Protein AF-G6C3U2-F1 (afdb_monomer_lite)

Sequence (73 aa):
MNELSEITFPETLEYIGASAFYKNAFETITFPKALTKIAMYAFRKNNIHKVQVAKSVDLHAAAFETFTTVERV

Foldseek 3Di:
DEADQDDDDDLQDAEQDALCQAQYAHQADDDHPNHQEQDACSNENYNHQEYEDEPNHHYDPRNYDPNHHYHHD

pLDDT: mean 95.24, std 6.14, range [54.31, 98.56]

Radius of gyration: 10.99 Å; chains: 1; bounding box: 25×23×30 Å

Secondary structure (DSSP, 8-state):
----------TT--EE-TTTT-S---S-----TT--EE-TTTTTTS---EEEE-TT-EE-TTSS-TT-EEEE-

Structure (mmCIF, N/CA/C/O backbone):
data_AF-G6C3U2-F1
#
_entry.id   AF-G6C3U2-F1
#
loop_
_atom_site.group_PDB
_atom_site.id
_atom_site.type_symbol
_atom_site.label_atom_id
_atom_site.label_alt_id
_atom_site.label_comp_id
_atom_site.label_asym_id
_atom_site.label_entity_id
_atom_site.label_seq_id
_atom_site.pdbx_PDB_ins_code
_atom_site.Cartn_x
_atom_site.Cartn_y
_atom_site.Cartn_z
_atom_site.occupancy
_atom_site.B_iso_or_equiv
_atom_site.auth_seq_id
_atom_site.auth_comp_id
_atom_site.auth_asym_id
_atom_site.auth_atom_id
_atom_site.pdbx_PDB_model_num
ATOM 1 N N . MET A 1 1 ? -0.520 6.831 -17.849 1.00 54.31 1 MET A N 1
ATOM 2 C CA . MET A 1 1 ? 0.550 6.919 -16.836 1.00 54.31 1 MET A CA 1
ATOM 3 C C . MET A 1 1 ? 0.201 8.162 -16.080 1.00 54.31 1 MET A C 1
ATOM 5 O O . MET A 1 1 ? 0.043 9.184 -16.733 1.00 54.31 1 MET A O 1
ATOM 9 N N . ASN A 1 2 ? -0.088 8.026 -14.797 1.00 67.81 2 ASN A N 1
ATOM 10 C CA . ASN A 1 2 ? -0.538 9.158 -14.010 1.00 67.81 2 ASN A CA 1
ATOM 11 C C . ASN A 1 2 ? 0.683 9.636 -13.224 1.00 67.81 2 ASN A C 1
ATOM 13 O O . ASN A 1 2 ? 1.459 8.821 -12.741 1.00 67.81 2 ASN A O 1
ATOM 17 N N . GLU A 1 3 ? 0.925 10.938 -13.191 1.00 86.06 3 GLU A N 1
ATOM 18 C CA . GLU A 1 3 ? 2.112 11.526 -12.554 1.00 86.06 3 GLU A CA 1
ATOM 19 C C . GLU A 1 3 ? 1.772 12.018 -11.143 1.00 86.06 3 GLU A C 1
ATOM 21 O O . GLU A 1 3 ? 2.293 13.027 -10.681 1.00 86.06 3 GLU A O 1
ATOM 26 N N . LEU A 1 4 ? 0.858 11.323 -10.453 1.00 91.00 4 LEU A N 1
ATOM 27 C CA . LEU A 1 4 ? 0.507 11.681 -9.083 1.00 91.00 4 LEU A CA 1
ATOM 28 C C . LEU A 1 4 ? 1.685 11.354 -8.165 1.00 91.00 4 LEU A C 1
ATOM 30 O O . LEU A 1 4 ? 2.138 10.208 -8.110 1.00 91.00 4 LEU A O 1
ATOM 34 N N . SER A 1 5 ? 2.159 12.371 -7.458 1.00 92.50 5 SER A N 1
ATOM 35 C CA . SER A 1 5 ? 3.229 12.292 -6.462 1.00 92.50 5 SER A CA 1
ATOM 36 C C . SER A 1 5 ? 2.708 12.437 -5.032 1.00 92.50 5 SER A C 1
ATOM 38 O O . SER A 1 5 ? 3.359 11.977 -4.097 1.00 92.50 5 SER A O 1
ATOM 40 N N . GLU A 1 6 ? 1.520 13.023 -4.857 1.00 93.00 6 GLU A N 1
ATOM 41 C CA . GLU A 1 6 ? 0.901 13.284 -3.560 1.00 93.00 6 GLU A CA 1
ATOM 42 C C . GLU A 1 6 ? -0.603 12.995 -3.567 1.00 93.00 6 GLU A C 1
ATOM 44 O O . GLU A 1 6 ? -1.293 13.129 -4.581 1.00 93.00 6 GLU A O 1
ATOM 49 N N . ILE A 1 7 ? -1.106 12.538 -2.425 1.00 93.69 7 ILE A N 1
ATOM 50 C CA . ILE A 1 7 ? -2.529 12.326 -2.195 1.00 93.69 7 ILE A CA 1
ATOM 51 C C . ILE A 1 7 ? -2.822 12.492 -0.710 1.00 93.69 7 ILE A C 1
ATOM 53 O O . ILE A 1 7 ? -2.084 12.001 0.141 1.00 93.69 7 ILE A O 1
ATOM 57 N N . THR A 1 8 ? -3.922 13.172 -0.405 1.00 94.56 8 THR A N 1
ATOM 58 C CA . THR A 1 8 ? -4.493 13.201 0.941 1.00 94.56 8 THR A CA 1
ATOM 59 C C . THR A 1 8 ? -5.769 12.377 0.924 1.00 94.56 8 THR A C 1
ATOM 61 O O . THR A 1 8 ? -6.689 12.671 0.160 1.00 94.56 8 THR A O 1
ATOM 64 N N . PHE A 1 9 ? -5.823 11.329 1.741 1.00 95.25 9 PHE A N 1
ATOM 65 C CA . PHE A 1 9 ? -7.028 10.520 1.877 1.00 95.25 9 PHE A CA 1
ATOM 66 C C . PHE A 1 9 ? -7.989 11.125 2.899 1.00 95.25 9 PHE A C 1
ATOM 68 O O . PHE A 1 9 ? -7.542 11.689 3.898 1.00 95.25 9 PHE A O 1
ATOM 75 N N . PRO A 1 10 ? -9.308 10.978 2.696 1.00 95.94 10 PRO A N 1
ATOM 76 C CA . PRO A 1 10 ? -10.267 11.320 3.731 1.00 95.94 10 PRO A CA 1
ATOM 77 C C . PRO A 1 10 ? -10.152 10.341 4.907 1.00 95.94 10 PRO A C 1
ATOM 79 O O . PRO A 1 10 ? -9.900 9.150 4.717 1.00 95.94 10 PRO A O 1
ATOM 82 N N . GLU A 1 11 ? -10.417 10.828 6.120 1.00 95.06 11 GLU A N 1
ATOM 83 C CA . GLU A 1 11 ? -10.398 10.014 7.349 1.00 95.06 11 GLU A CA 1
ATOM 84 C C . GLU A 1 11 ? -11.395 8.844 7.317 1.00 95.06 11 GLU A C 1
ATOM 86 O O . GLU A 1 11 ? -11.227 7.873 8.047 1.00 95.06 11 GLU A O 1
ATOM 91 N N . THR A 1 12 ? -12.416 8.921 6.457 1.00 96.81 12 THR A N 1
ATOM 92 C CA . THR A 1 12 ? -13.453 7.896 6.266 1.00 96.81 12 THR A CA 1
ATOM 93 C C . THR A 1 12 ? -13.109 6.860 5.193 1.00 96.81 12 THR A C 1
ATOM 95 O O . THR A 1 12 ? -13.949 6.025 4.865 1.00 96.81 12 THR A O 1
ATOM 98 N N . LEU A 1 13 ? -11.916 6.905 4.587 1.00 97.50 13 LEU A N 1
ATOM 99 C CA . LEU A 1 13 ? -11.537 5.929 3.567 1.00 97.50 13 LEU A CA 1
ATOM 100 C C . LEU A 1 13 ? -11.286 4.557 4.199 1.00 97.50 13 LEU A C 1
ATOM 102 O O . LEU A 1 13 ? -10.297 4.352 4.896 1.00 97.50 13 LEU A O 1
ATOM 106 N N . GLU A 1 14 ? -12.143 3.601 3.863 1.00 97.62 14 GLU A N 1
ATOM 107 C CA . GLU A 1 14 ? -12.056 2.235 4.385 1.00 97.62 14 GLU A CA 1
ATOM 108 C C . GLU A 1 14 ? -11.367 1.258 3.426 1.00 97.62 14 GLU A C 1
ATOM 110 O O . GLU A 1 14 ? -10.790 0.263 3.870 1.00 97.62 14 GLU A O 1
ATOM 115 N N . TYR A 1 15 ? -11.404 1.525 2.117 1.00 97.88 15 TYR A N 1
ATOM 116 C CA . TYR A 1 15 ? -10.985 0.565 1.096 1.00 97.88 15 TYR A CA 1
ATOM 117 C C . TYR A 1 15 ? -10.223 1.210 -0.060 1.00 97.88 15 TYR A C 1
ATOM 119 O O . TYR A 1 15 ? -10.709 2.141 -0.702 1.00 97.88 15 TYR A O 1
ATOM 127 N N . ILE A 1 16 ? -9.056 0.643 -0.381 1.00 98.06 16 ILE A N 1
ATOM 128 C CA . ILE A 1 16 ? -8.289 0.963 -1.587 1.00 98.06 16 ILE A CA 1
ATOM 129 C C . ILE A 1 16 ? -8.375 -0.218 -2.556 1.00 98.06 16 ILE A C 1
ATOM 131 O O . ILE A 1 16 ? -7.858 -1.309 -2.296 1.00 98.06 16 ILE A O 1
ATOM 135 N N . GLY A 1 17 ? -9.049 0.026 -3.681 1.00 98.19 17 GLY A N 1
ATOM 136 C CA . GLY A 1 17 ? -9.350 -0.970 -4.702 1.00 98.19 17 GLY A CA 1
ATOM 137 C C . GLY A 1 17 ? -8.140 -1.477 -5.484 1.00 98.19 17 GLY A C 1
ATOM 138 O O . GLY A 1 17 ? -7.041 -0.918 -5.438 1.00 98.19 17 GLY A O 1
ATOM 139 N N . ALA A 1 18 ? -8.360 -2.566 -6.223 1.00 98.00 18 ALA A N 1
ATOM 140 C CA . ALA A 1 18 ? -7.313 -3.175 -7.030 1.00 98.00 18 ALA A CA 1
ATOM 141 C C . ALA A 1 18 ? -6.824 -2.185 -8.095 1.00 98.00 18 ALA A C 1
ATOM 143 O O . ALA A 1 18 ? -7.630 -1.571 -8.792 1.00 98.00 18 ALA A O 1
ATOM 144 N N . SER A 1 19 ? -5.506 -2.025 -8.206 1.00 96.69 19 SER A N 1
ATOM 145 C CA . SER A 1 19 ? -4.856 -1.087 -9.134 1.00 96.69 19 SER A CA 1
ATOM 146 C C . SER A 1 19 ? -5.269 0.393 -9.009 1.00 96.69 19 SER A C 1
ATOM 148 O O . SER A 1 19 ? -4.983 1.161 -9.926 1.00 96.69 19 SER A O 1
ATOM 150 N N . ALA A 1 20 ? -5.898 0.822 -7.904 1.00 96.38 20 ALA A N 1
ATOM 151 C CA . ALA A 1 20 ? -6.437 2.183 -7.750 1.00 96.38 20 ALA A CA 1
ATOM 152 C C . ALA A 1 20 ? -5.402 3.298 -8.002 1.00 96.38 20 ALA A C 1
ATOM 154 O O . ALA A 1 20 ? -5.713 4.311 -8.622 1.00 96.38 20 ALA A O 1
ATOM 155 N N . PHE A 1 21 ? -4.159 3.076 -7.577 1.00 96.25 21 PHE A N 1
ATOM 156 C CA . PHE A 1 21 ? -3.017 3.974 -7.751 1.00 96.25 21 PHE A CA 1
ATOM 157 C C . PHE A 1 21 ? -1.871 3.293 -8.508 1.00 96.25 21 PHE A C 1
ATOM 159 O O . PHE A 1 21 ? -0.696 3.629 -8.331 1.00 96.25 21 PHE A O 1
ATOM 166 N N . TYR A 1 22 ? -2.201 2.344 -9.387 1.00 95.69 22 TYR A N 1
ATOM 167 C CA . TYR A 1 22 ? -1.219 1.643 -10.205 1.00 95.69 22 TYR A CA 1
ATOM 168 C C . TYR A 1 22 ? -0.493 2.597 -11.159 1.00 95.69 22 TYR A C 1
ATOM 170 O O . TYR A 1 22 ? -1.130 3.366 -11.880 1.00 95.69 22 TYR A O 1
ATOM 178 N N . LYS A 1 23 ? 0.838 2.478 -11.231 1.00 95.75 23 LYS A N 1
ATOM 179 C CA . LYS A 1 23 ? 1.698 3.240 -12.152 1.00 95.75 23 LYS A CA 1
ATOM 180 C C . LYS A 1 23 ? 1.583 4.764 -11.957 1.00 95.75 23 LYS A C 1
ATOM 182 O O . LYS A 1 23 ? 1.200 5.478 -12.892 1.00 95.75 23 LYS A O 1
ATOM 187 N N . ASN A 1 24 ? 1.934 5.209 -10.746 1.00 96.00 24 ASN A N 1
ATOM 188 C CA . ASN A 1 24 ? 2.076 6.615 -10.346 1.00 96.00 24 ASN A CA 1
ATOM 189 C C . ASN A 1 24 ? 3.521 6.930 -9.896 1.00 96.00 24 ASN A C 1
ATOM 191 O O . ASN A 1 24 ? 4.420 6.106 -10.073 1.00 96.00 24 ASN A O 1
ATOM 195 N N . ALA A 1 25 ? 3.750 8.128 -9.353 1.00 95.75 25 ALA A N 1
ATOM 196 C CA . ALA A 1 25 ? 5.050 8.616 -8.899 1.00 95.75 25 ALA A CA 1
ATOM 197 C C . ALA A 1 25 ? 5.115 8.808 -7.369 1.00 95.75 25 ALA A C 1
ATOM 199 O O . ALA A 1 25 ? 5.916 9.603 -6.885 1.00 95.75 25 ALA A O 1
ATOM 200 N N . PHE A 1 26 ? 4.289 8.092 -6.594 1.00 96.44 26 PHE A N 1
ATOM 201 C CA . PHE A 1 26 ? 4.306 8.197 -5.133 1.00 96.44 26 PHE A CA 1
ATOM 202 C C . PHE A 1 26 ? 5.633 7.683 -4.564 1.00 96.44 26 PHE A C 1
ATOM 204 O O . PHE A 1 26 ? 6.030 6.549 -4.839 1.00 96.44 26 PHE A O 1
ATOM 211 N N . GLU A 1 27 ? 6.281 8.492 -3.731 1.00 95.81 27 GLU A N 1
ATOM 212 C CA . GLU A 1 27 ? 7.463 8.103 -2.944 1.00 95.81 27 GLU A CA 1
ATOM 213 C C . GLU A 1 27 ? 7.105 7.825 -1.482 1.00 95.81 27 GLU A C 1
ATOM 215 O O . GLU A 1 27 ? 7.697 6.969 -0.822 1.00 95.81 27 GLU A O 1
ATOM 220 N N . THR A 1 28 ? 6.093 8.531 -0.981 1.00 94.31 28 THR A N 1
ATOM 221 C CA . THR A 1 28 ? 5.575 8.391 0.376 1.00 94.31 28 THR A CA 1
ATOM 222 C C . THR A 1 28 ? 4.058 8.339 0.340 1.00 94.31 28 THR A C 1
ATOM 224 O O . THR A 1 28 ? 3.422 8.855 -0.580 1.00 94.31 28 THR A O 1
ATOM 227 N N . ILE A 1 29 ? 3.472 7.673 1.333 1.00 95.38 29 ILE A N 1
ATOM 228 C CA . ILE A 1 29 ? 2.026 7.644 1.497 1.00 95.38 29 ILE A CA 1
ATOM 229 C C . ILE A 1 29 ? 1.662 7.469 2.964 1.00 95.38 29 ILE A C 1
ATOM 231 O O . ILE A 1 29 ? 2.285 6.689 3.688 1.00 95.38 29 ILE A O 1
ATOM 235 N N . THR A 1 30 ? 0.647 8.203 3.395 1.00 95.12 30 THR A N 1
ATOM 236 C CA . THR A 1 30 ? 0.049 8.084 4.721 1.00 95.12 30 THR A CA 1
ATOM 237 C C . THR A 1 30 ? -1.360 7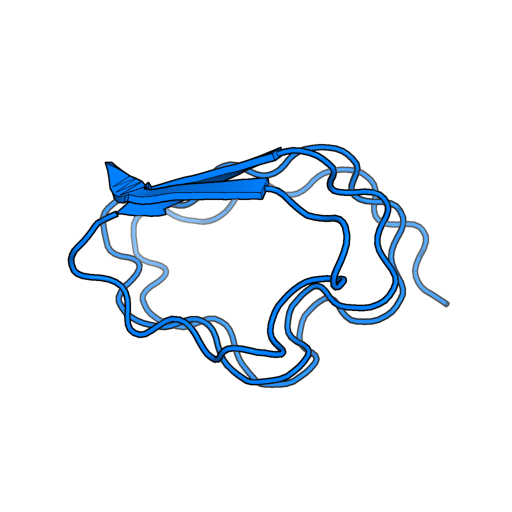.541 4.565 1.00 95.12 30 THR A C 1
ATOM 239 O O . THR A 1 30 ? -2.094 7.940 3.664 1.00 95.12 30 THR A O 1
ATOM 242 N N . PHE A 1 31 ? -1.733 6.588 5.415 1.00 96.25 31 PHE A N 1
ATOM 243 C CA . PHE A 1 31 ? -3.057 5.980 5.376 1.00 96.25 31 PHE A CA 1
ATOM 244 C C . PHE A 1 31 ? -3.931 6.488 6.524 1.00 96.25 31 PHE A C 1
ATOM 246 O O . PHE A 1 31 ? -3.424 6.671 7.634 1.00 96.25 31 PHE A O 1
ATOM 253 N N . PRO A 1 32 ? -5.236 6.700 6.280 1.00 95.62 32 PRO A N 1
ATOM 254 C CA . PRO A 1 32 ? -6.163 7.120 7.319 1.00 95.62 32 PRO A CA 1
ATOM 255 C C . PRO A 1 32 ? -6.440 5.974 8.293 1.00 95.62 32 PRO A C 1
ATOM 257 O O . PRO A 1 32 ? -6.294 4.795 7.964 1.00 95.62 32 PRO A O 1
ATOM 260 N N . LYS A 1 33 ? -6.890 6.321 9.503 1.00 93.94 33 LYS A N 1
ATOM 261 C CA . LYS A 1 33 ? -7.127 5.342 10.577 1.00 93.94 33 LYS A CA 1
ATOM 262 C C . LYS A 1 33 ? -8.259 4.361 10.274 1.00 93.94 33 LYS A C 1
ATOM 264 O O . LYS A 1 33 ? -8.225 3.243 10.778 1.00 93.94 33 LYS A O 1
ATOM 269 N N . ALA A 1 34 ? -9.248 4.778 9.482 1.00 96.31 34 ALA A N 1
ATOM 270 C CA . ALA A 1 34 ? -10.381 3.936 9.106 1.00 96.31 34 ALA A CA 1
ATOM 271 C C . ALA A 1 34 ? -10.043 2.910 8.015 1.00 96.31 34 ALA A C 1
ATOM 273 O O . ALA A 1 34 ? -10.879 2.065 7.705 1.00 96.31 34 ALA A O 1
ATOM 274 N N . LEU A 1 35 ? -8.840 2.955 7.427 1.00 98.00 35 LEU A N 1
ATOM 275 C CA . LEU A 1 35 ? -8.474 2.039 6.357 1.00 98.00 35 LEU A CA 1
ATOM 276 C C . LEU A 1 35 ? -8.482 0.600 6.875 1.00 98.00 35 LEU A C 1
ATOM 278 O O . LEU A 1 35 ? -7.782 0.261 7.828 1.00 98.00 35 LEU A O 1
ATOM 282 N N . THR A 1 36 ? -9.254 -0.257 6.215 1.00 97.75 36 THR A N 1
ATOM 283 C CA . THR A 1 36 ? -9.372 -1.677 6.566 1.00 97.75 36 THR A CA 1
ATOM 284 C C . THR A 1 36 ? -8.761 -2.585 5.514 1.00 97.75 36 THR A C 1
ATOM 286 O O . THR A 1 36 ? -8.371 -3.703 5.843 1.00 97.75 36 THR A O 1
ATOM 289 N N . LYS A 1 37 ? -8.640 -2.136 4.255 1.00 98.31 37 LYS A N 1
ATOM 290 C CA . LYS A 1 37 ? -8.182 -3.009 3.170 1.00 98.31 37 LYS A CA 1
ATOM 291 C C . LYS A 1 37 ? -7.462 -2.285 2.035 1.00 98.31 37 LYS A C 1
ATOM 293 O O . LYS A 1 37 ? -7.918 -1.256 1.539 1.00 98.31 37 LYS A O 1
ATOM 298 N N . ILE A 1 38 ? -6.369 -2.900 1.574 1.00 98.31 38 ILE A N 1
ATOM 299 C CA . ILE A 1 38 ? -5.595 -2.500 0.392 1.00 98.31 38 ILE A CA 1
ATOM 300 C C . ILE A 1 38 ? -5.491 -3.702 -0.553 1.00 98.31 38 ILE A C 1
ATOM 302 O O . ILE A 1 38 ? -4.856 -4.712 -0.241 1.00 98.31 38 ILE A O 1
ATOM 306 N N . ALA A 1 39 ? -6.123 -3.595 -1.719 1.00 98.56 39 ALA A N 1
ATOM 307 C CA . ALA A 1 39 ? -6.229 -4.688 -2.676 1.00 98.56 39 ALA A CA 1
ATOM 308 C C . ALA A 1 39 ? -4.985 -4.858 -3.574 1.00 98.56 39 ALA A C 1
ATOM 310 O O . ALA A 1 39 ? -4.014 -4.099 -3.535 1.00 98.56 39 ALA A O 1
ATOM 311 N N . MET A 1 40 ? -5.022 -5.902 -4.407 1.00 98.31 40 MET A N 1
ATOM 312 C CA . MET A 1 40 ? -3.943 -6.269 -5.323 1.00 98.31 40 MET A CA 1
ATOM 313 C C . MET A 1 40 ? -3.542 -5.106 -6.242 1.00 98.31 40 MET A C 1
ATOM 315 O O . MET A 1 40 ? -4.390 -4.451 -6.843 1.00 98.31 40 MET A O 1
ATOM 319 N N . TYR A 1 41 ? -2.234 -4.878 -6.376 1.00 97.62 41 TYR A N 1
ATOM 320 C CA . TYR A 1 41 ? -1.632 -3.856 -7.236 1.00 97.62 41 TYR A CA 1
ATOM 321 C C . TYR A 1 41 ? -2.040 -2.409 -6.956 1.00 97.62 41 TYR A C 1
ATOM 323 O O . TYR A 1 41 ? -1.695 -1.542 -7.757 1.00 97.62 41 TYR A O 1
ATOM 331 N N . ALA A 1 42 ? -2.707 -2.133 -5.829 1.00 97.88 42 ALA A N 1
ATOM 332 C CA . ALA A 1 42 ? -3.187 -0.803 -5.469 1.00 97.88 42 ALA A CA 1
ATOM 333 C C . ALA A 1 42 ? -2.125 0.289 -5.655 1.00 97.88 42 ALA A C 1
ATOM 335 O O . ALA A 1 42 ? -2.429 1.303 -6.262 1.00 97.88 42 ALA A O 1
ATOM 336 N N . PHE A 1 43 ? -0.885 0.047 -5.226 1.00 97.56 43 PHE A N 1
ATOM 337 C CA . PHE A 1 43 ? 0.241 0.980 -5.318 1.00 97.56 43 PHE A CA 1
ATOM 338 C C . PHE A 1 43 ? 1.425 0.415 -6.103 1.00 97.56 43 PHE A C 1
ATOM 340 O O . PHE A 1 43 ? 2.543 0.923 -6.013 1.00 97.56 43 PHE A O 1
ATOM 347 N N . ARG A 1 44 ? 1.214 -0.632 -6.902 1.00 96.19 44 ARG A N 1
ATOM 348 C CA . ARG A 1 44 ? 2.298 -1.219 -7.692 1.00 96.19 44 ARG A CA 1
ATOM 349 C C . ARG A 1 44 ? 2.737 -0.264 -8.811 1.00 96.19 44 ARG A C 1
ATOM 351 O O . ARG A 1 44 ? 1.927 0.508 -9.325 1.00 96.19 44 ARG A O 1
ATOM 358 N N . LYS A 1 45 ? 4.010 -0.330 -9.208 1.00 95.69 45 LYS A N 1
ATOM 359 C CA . LYS A 1 45 ? 4.688 0.626 -10.096 1.00 95.69 45 LYS A CA 1
ATOM 360 C C . LYS A 1 45 ? 4.676 2.063 -9.561 1.00 95.69 45 LYS A C 1
ATOM 362 O O . LYS A 1 45 ? 4.412 2.989 -10.317 1.00 95.69 45 LYS A O 1
ATOM 367 N N . ASN A 1 46 ? 4.944 2.217 -8.268 1.00 96.06 46 ASN A N 1
ATOM 368 C CA . ASN A 1 46 ? 5.297 3.487 -7.628 1.00 96.06 46 ASN A CA 1
ATOM 369 C C . ASN A 1 46 ? 6.713 3.392 -7.045 1.00 96.06 46 ASN A C 1
ATOM 371 O O . ASN A 1 46 ? 7.305 2.313 -7.038 1.00 96.06 46 ASN A O 1
AT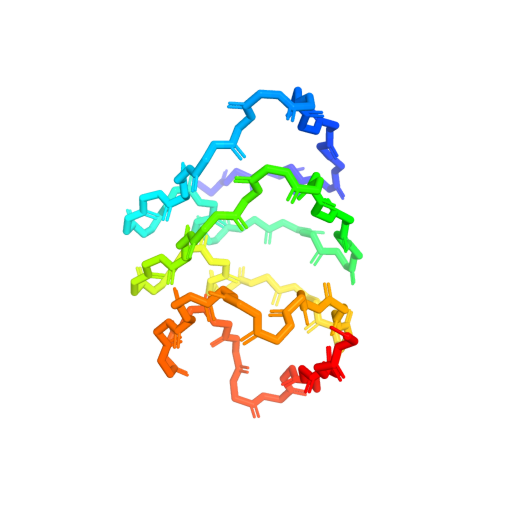OM 375 N N . ASN A 1 47 ? 7.223 4.497 -6.505 1.00 96.06 47 ASN A N 1
ATOM 376 C CA . ASN A 1 47 ? 8.556 4.600 -5.907 1.00 96.06 47 ASN A CA 1
ATOM 377 C C . ASN A 1 47 ? 8.503 4.578 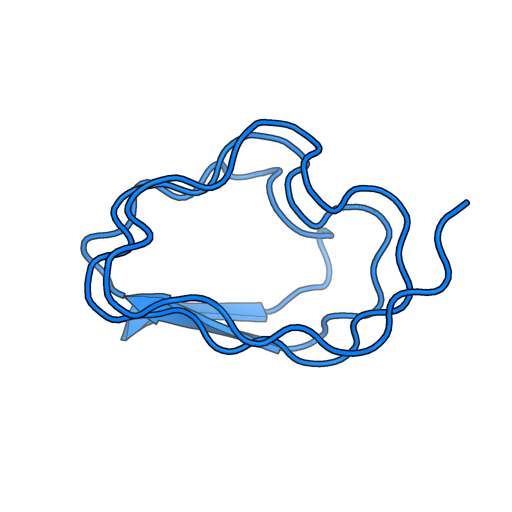-4.366 1.00 96.06 47 ASN A C 1
ATOM 379 O O . ASN A 1 47 ? 9.358 5.142 -3.689 1.00 96.06 47 ASN A O 1
ATOM 383 N N . ILE A 1 48 ? 7.481 3.934 -3.792 1.00 97.12 48 ILE A N 1
ATOM 384 C CA . ILE A 1 48 ? 7.291 3.858 -2.340 1.00 97.12 48 ILE A CA 1
ATOM 385 C C . ILE A 1 48 ? 8.307 2.874 -1.755 1.00 97.12 48 ILE A C 1
ATOM 387 O O . ILE A 1 48 ? 8.190 1.662 -1.941 1.00 97.12 48 ILE A O 1
ATOM 391 N N . HIS A 1 49 ? 9.291 3.378 -1.012 1.00 96.50 49 HIS A N 1
ATOM 392 C CA . HIS A 1 49 ? 10.318 2.541 -0.376 1.00 96.50 49 HIS A CA 1
ATOM 393 C C . HIS A 1 49 ? 9.916 2.040 1.010 1.00 96.50 49 HIS A C 1
ATOM 395 O O . HIS A 1 49 ? 10.266 0.923 1.394 1.00 96.50 49 HIS A O 1
ATOM 401 N N . LYS A 1 50 ? 9.167 2.848 1.761 1.00 97.06 50 LYS A N 1
ATOM 402 C CA . LYS A 1 50 ? 8.680 2.507 3.095 1.00 97.06 50 LYS A CA 1
ATOM 403 C C . LYS A 1 50 ? 7.257 3.010 3.263 1.00 97.06 50 LYS A C 1
ATOM 405 O O . LYS A 1 50 ? 6.940 4.121 2.850 1.00 97.06 50 LYS A O 1
ATOM 41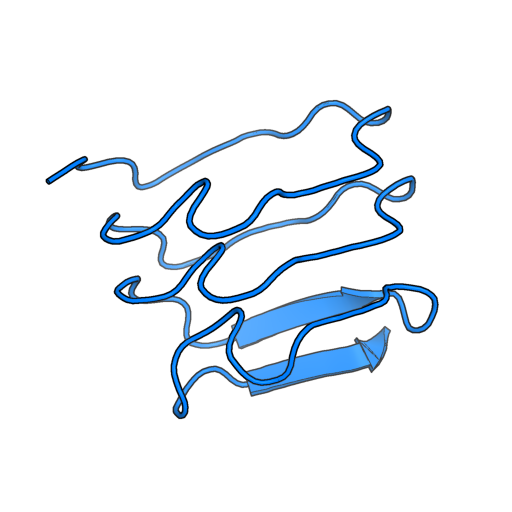0 N N . VAL A 1 51 ? 6.419 2.208 3.907 1.00 96.75 51 VAL A N 1
ATOM 411 C CA . VAL A 1 51 ? 5.058 2.605 4.254 1.00 96.75 51 VAL A CA 1
ATOM 412 C C . VAL A 1 51 ? 4.651 2.029 5.601 1.00 96.75 51 VAL A C 1
ATOM 414 O O . VAL A 1 51 ? 5.020 0.905 5.941 1.00 96.75 51 VAL A O 1
ATOM 417 N N . GLN A 1 52 ? 3.895 2.811 6.369 1.00 97.12 52 GLN A N 1
ATOM 418 C CA . GLN A 1 52 ? 3.289 2.366 7.617 1.00 97.12 52 GLN A CA 1
ATOM 419 C C . GLN A 1 52 ? 1.836 1.991 7.363 1.00 97.12 52 GLN A C 1
ATOM 421 O O . GLN A 1 52 ? 1.071 2.770 6.801 1.00 97.12 52 GLN A O 1
ATOM 426 N N . VAL A 1 53 ? 1.464 0.781 7.763 1.00 96.44 53 VAL A N 1
ATOM 427 C CA . VAL A 1 53 ? 0.122 0.230 7.578 1.00 96.44 53 VAL A CA 1
ATOM 428 C C . VAL A 1 53 ? -0.341 -0.321 8.917 1.00 96.44 53 VAL A C 1
ATOM 430 O O . VAL A 1 53 ? 0.398 -1.064 9.559 1.00 96.44 53 VAL A O 1
ATOM 433 N N . ALA A 1 54 ? -1.559 0.007 9.346 1.00 95.94 54 ALA A N 1
ATOM 434 C CA . ALA A 1 54 ? -2.072 -0.516 10.608 1.00 95.94 54 ALA A CA 1
ATOM 435 C C . ALA A 1 54 ? -2.158 -2.056 10.585 1.00 95.94 54 ALA A C 1
ATOM 437 O O . ALA A 1 54 ? -2.460 -2.675 9.558 1.00 95.94 54 ALA A O 1
ATOM 438 N N . LYS A 1 55 ? -1.910 -2.703 11.729 1.00 95.56 55 LYS A N 1
ATOM 439 C CA . LYS A 1 55 ? -1.995 -4.173 11.867 1.00 95.56 55 LYS A CA 1
ATOM 440 C C . LYS A 1 55 ? -3.347 -4.752 11.450 1.00 95.56 55 LYS A C 1
ATOM 442 O O . LYS A 1 55 ? -3.381 -5.864 10.935 1.00 95.56 55 LYS A O 1
ATOM 447 N N . SER A 1 56 ? -4.428 -3.996 11.636 1.00 95.12 56 SER A N 1
ATOM 448 C CA . SER A 1 56 ? -5.795 -4.382 11.267 1.00 95.12 56 SER A CA 1
ATOM 449 C C . SER A 1 56 ? -6.053 -4.423 9.759 1.00 95.12 56 SER A C 1
ATOM 451 O O . SER A 1 56 ? -7.053 -5.002 9.346 1.00 95.12 56 SER A O 1
ATOM 453 N N . VAL A 1 57 ? -5.188 -3.820 8.936 1.00 97.69 57 VAL A N 1
ATOM 454 C CA . VAL A 1 57 ? -5.416 -3.721 7.491 1.00 97.69 57 VAL A CA 1
ATOM 455 C C . VAL A 1 57 ? -5.203 -5.074 6.815 1.00 97.69 57 VAL A C 1
ATOM 457 O O . VAL A 1 57 ? -4.116 -5.665 6.891 1.00 97.69 57 VAL A O 1
ATOM 460 N N . ASP A 1 58 ? -6.217 -5.518 6.077 1.00 97.94 58 ASP A N 1
ATOM 461 C CA . ASP A 1 58 ? -6.117 -6.588 5.087 1.00 97.94 58 ASP A CA 1
ATOM 462 C C . ASP A 1 58 ? -5.315 -6.078 3.879 1.00 97.94 58 ASP A C 1
ATOM 464 O O . ASP A 1 58 ? -5.828 -5.399 2.984 1.00 97.94 58 ASP A O 1
ATOM 468 N N . LEU A 1 59 ? -4.010 -6.343 3.907 1.00 97.69 59 LEU A N 1
ATOM 469 C CA . LEU A 1 59 ? -3.063 -5.928 2.882 1.00 97.69 59 LEU A CA 1
ATOM 470 C C . LEU A 1 59 ? -2.757 -7.097 1.950 1.00 97.69 59 LEU A C 1
ATOM 472 O O . LEU A 1 59 ? -2.125 -8.076 2.351 1.00 97.69 59 LEU A O 1
ATOM 476 N N . HIS A 1 60 ? -3.112 -6.946 0.677 1.00 98.00 60 HIS A N 1
ATOM 477 C CA . HIS A 1 60 ? -2.734 -7.912 -0.342 1.00 98.00 60 HIS A CA 1
ATOM 478 C C . HIS A 1 60 ? -1.207 -7.933 -0.545 1.00 98.00 60 HIS A C 1
ATOM 480 O O . HIS A 1 60 ? -0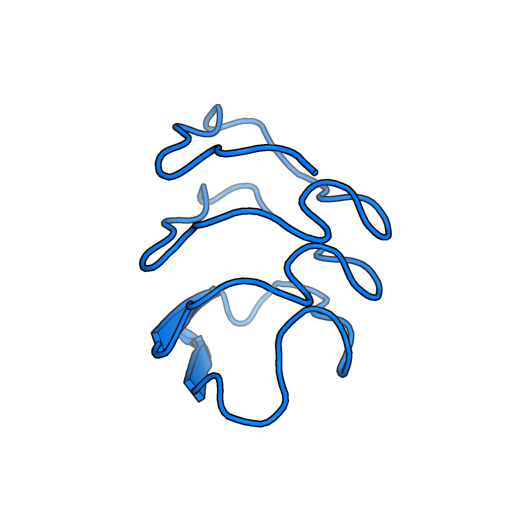.583 -6.884 -0.704 1.00 98.00 60 HIS A O 1
ATOM 486 N N . ALA A 1 61 ? -0.601 -9.124 -0.634 1.00 95.62 61 ALA A N 1
ATOM 487 C CA . ALA A 1 61 ? 0.857 -9.293 -0.757 1.00 95.62 61 ALA A CA 1
ATOM 488 C C . ALA A 1 61 ? 1.471 -8.557 -1.965 1.00 95.62 61 ALA A C 1
ATOM 490 O O . ALA A 1 61 ? 2.615 -8.121 -1.928 1.00 95.62 61 ALA A O 1
ATOM 491 N N . ALA A 1 62 ? 0.686 -8.398 -3.031 1.00 96.88 62 ALA A N 1
ATOM 492 C CA . ALA A 1 62 ? 1.075 -7.691 -4.250 1.00 96.88 62 ALA A CA 1
ATOM 493 C C . ALA A 1 62 ? 0.552 -6.241 -4.336 1.00 96.88 62 ALA A C 1
ATOM 495 O O . ALA A 1 62 ? 0.433 -5.700 -5.432 1.00 96.88 62 ALA A O 1
ATOM 496 N N . ALA A 1 63 ? 0.141 -5.622 -3.227 1.00 97.62 63 ALA A N 1
ATOM 497 C CA . ALA A 1 63 ? -0.338 -4.237 -3.233 1.00 97.62 63 ALA A CA 1
ATOM 498 C C . ALA A 1 63 ? 0.770 -3.224 -3.573 1.00 97.62 63 ALA A C 1
ATOM 500 O O . ALA A 1 63 ? 0.497 -2.250 -4.273 1.00 97.62 63 ALA A O 1
ATOM 501 N N . PHE A 1 64 ? 2.000 -3.482 -3.122 1.00 97.50 64 PHE A N 1
ATOM 502 C CA . PHE A 1 64 ? 3.187 -2.649 -3.343 1.00 97.50 64 PHE A CA 1
ATOM 503 C C . PHE A 1 64 ? 4.241 -3.384 -4.182 1.00 97.50 64 PHE A C 1
ATOM 505 O O . PHE A 1 64 ? 4.064 -4.552 -4.539 1.00 97.50 64 PHE A O 1
ATOM 512 N N . GLU A 1 65 ? 5.329 -2.691 -4.522 1.00 96.75 65 GLU A N 1
ATOM 513 C CA . GLU A 1 65 ? 6.493 -3.331 -5.133 1.00 96.75 65 GLU A CA 1
ATOM 514 C C . GLU A 1 65 ? 7.226 -4.229 -4.132 1.00 96.75 65 GLU A C 1
ATOM 516 O O . GLU A 1 65 ? 7.164 -4.040 -2.919 1.00 96.75 65 GLU A O 1
ATOM 521 N N . THR A 1 66 ? 7.964 -5.213 -4.645 1.00 95.62 66 THR A N 1
ATOM 522 C CA . THR A 1 66 ? 8.675 -6.197 -3.810 1.00 95.62 66 THR A CA 1
ATOM 5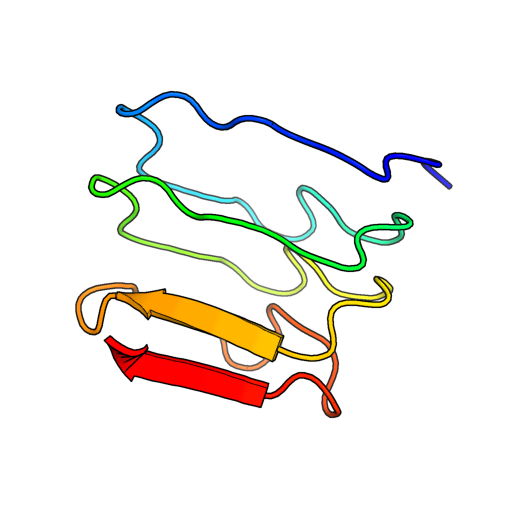23 C C . THR A 1 66 ? 9.811 -5.589 -2.987 1.00 95.62 66 THR A C 1
ATOM 525 O O . THR A 1 66 ? 10.272 -6.214 -2.039 1.00 95.62 66 THR A O 1
ATOM 528 N N . PHE A 1 67 ? 10.280 -4.393 -3.355 1.00 95.69 67 PHE A N 1
ATOM 529 C CA . PHE A 1 67 ? 11.286 -3.640 -2.603 1.00 95.69 67 PHE A CA 1
ATOM 530 C C . PHE A 1 67 ? 10.679 -2.722 -1.530 1.00 95.69 67 PHE A C 1
ATOM 532 O O . PHE A 1 67 ? 11.421 -2.126 -0.751 1.00 95.69 67 PHE A O 1
ATOM 539 N N . THR A 1 68 ? 9.351 -2.567 -1.486 1.00 97.06 68 THR A N 1
ATOM 540 C CA . THR A 1 68 ? 8.686 -1.706 -0.508 1.00 97.06 68 THR A CA 1
ATOM 541 C C . THR A 1 68 ? 8.695 -2.372 0.864 1.00 97.06 68 THR A C 1
ATOM 543 O O . THR A 1 68 ? 8.147 -3.457 1.054 1.00 97.06 68 THR A O 1
ATOM 546 N N . THR A 1 69 ? 9.268 -1.693 1.855 1.00 97.56 69 THR A N 1
ATOM 547 C CA . THR A 1 69 ? 9.205 -2.131 3.251 1.00 97.56 69 THR A CA 1
ATOM 548 C C . THR A 1 69 ? 7.880 -1.702 3.868 1.00 97.56 69 THR A C 1
ATOM 550 O O . THR A 1 69 ? 7.613 -0.509 4.026 1.00 97.56 69 THR A O 1
ATOM 553 N N . VAL A 1 70 ? 7.051 -2.674 4.245 1.00 96.62 70 VAL A N 1
ATOM 554 C CA . VAL A 1 70 ? 5.786 -2.424 4.942 1.00 96.62 70 VAL A CA 1
ATOM 555 C C . VAL A 1 70 ? 5.992 -2.612 6.440 1.00 96.62 70 VAL A C 1
ATOM 557 O O . VAL A 1 70 ? 6.214 -3.724 6.914 1.00 96.62 70 VAL A O 1
ATOM 560 N N . GLU A 1 71 ? 5.889 -1.522 7.191 1.00 96.88 71 GLU A N 1
ATOM 561 C CA . GLU A 1 71 ? 5.917 -1.533 8.649 1.00 96.88 71 GLU A CA 1
ATOM 562 C C . GLU A 1 71 ? 4.486 -1.628 9.188 1.00 96.88 71 GLU A C 1
ATOM 564 O O . GLU A 1 71 ? 3.632 -0.798 8.870 1.00 96.88 71 GLU A O 1
ATOM 569 N N . ARG A 1 72 ? 4.214 -2.658 9.996 1.00 95.12 72 ARG A N 1
ATOM 570 C CA . ARG A 1 72 ? 2.907 -2.853 10.630 1.00 95.12 72 ARG A CA 1
ATOM 571 C C . ARG A 1 72 ? 2.867 -2.140 11.978 1.00 95.12 72 ARG A C 1
ATOM 573 O O . ARG A 1 72 ? 3.528 -2.592 12.915 1.00 95.12 72 ARG A O 1
ATOM 580 N N . VAL A 1 73 ? 2.075 -1.075 12.072 1.00 93.12 73 VAL A N 1
ATOM 581 C CA . VAL A 1 73 ? 1.902 -0.272 13.298 1.00 93.12 73 VAL A CA 1
ATOM 582 C C . VAL A 1 73 ? 0.655 -0.673 14.079 1.00 93.12 73 VAL A C 1
ATOM 584 O O . VAL A 1 73 ? -0.385 -0.971 13.446 1.00 93.12 73 VAL A O 1
#